Protein AF-A0A4C1VHJ2-F1 (afdb_monomer_lite)

Secondary structure (DSSP, 8-state):
-HHHHHHHHHHHHHHHHHHHHHHTT--GGGSPPHHHHHHHHHHHHHHTT------PPP----------------------

Sequence (80 aa):
MIFHASDLAVVQAYREYQVDNEALSIPKNKQLSLLHFRRRLAESLVLQNKISGKRGRPSGSSPTLQIVPRDQERHAQKLK

Organism: Eumeta variegata (NCBI:txid151549)

Structure (mmCIF, N/CA/C/O backbone):
data_AF-A0A4C1VHJ2-F1
#
_entry.id   AF-A0A4C1VHJ2-F1
#
loop_
_atom_site.group_PDB
_atom_site.id
_atom_site.type_symbol
_atom_site.label_atom_id
_atom_site.label_alt_id
_atom_site.label_comp_id
_atom_site.label_asym_id
_atom_site.label_entity_id
_atom_site.label_seq_id
_atom_site.pdbx_PDB_ins_code
_atom_site.Cartn_x
_atom_site.Cartn_y
_atom_site.Cartn_z
_atom_site.occupancy
_atom_site.B_iso_or_equiv
_atom_site.auth_seq_id
_atom_site.auth_comp_id
_atom_site.auth_asym_id
_atom_site.auth_atom_id
_atom_site.pdbx_PDB_model_num
ATOM 1 N N . MET A 1 1 ? -1.839 3.674 -22.256 1.00 76.88 1 MET A N 1
ATOM 2 C CA . MET A 1 1 ? -2.435 2.457 -21.657 1.00 76.88 1 MET A CA 1
ATOM 3 C C . MET A 1 1 ? -1.779 2.073 -20.335 1.00 76.88 1 MET A C 1
ATOM 5 O O . MET A 1 1 ? -2.499 1.960 -19.357 1.00 76.88 1 MET A O 1
ATOM 9 N N . ILE A 1 2 ? -0.447 1.941 -20.262 1.00 85.44 2 ILE A N 1
ATOM 10 C CA . ILE A 1 2 ? 0.253 1.452 -19.053 1.00 85.44 2 ILE A CA 1
ATOM 11 C C . ILE A 1 2 ? 0.021 2.340 -17.818 1.00 85.44 2 ILE A C 1
ATOM 13 O O . ILE A 1 2 ? -0.383 1.822 -16.787 1.00 85.44 2 ILE A O 1
ATOM 17 N N . PHE A 1 3 ? 0.188 3.663 -17.930 1.00 88.31 3 PHE A N 1
ATOM 18 C CA . PHE A 1 3 ? -0.032 4.578 -16.795 1.00 88.31 3 PHE A CA 1
ATOM 19 C C . PHE A 1 3 ? -1.479 4.570 -16.281 1.00 88.31 3 PHE A C 1
ATOM 21 O O . PHE A 1 3 ? -1.727 4.596 -15.082 1.00 88.31 3 PHE A O 1
ATOM 28 N N . HIS A 1 4 ? -2.445 4.463 -17.195 1.00 91.56 4 HIS A N 1
ATOM 29 C CA . HIS A 1 4 ? -3.854 4.368 -16.827 1.00 91.56 4 HIS A CA 1
ATOM 30 C C . HIS A 1 4 ? -4.158 3.051 -16.097 1.00 91.56 4 HIS A C 1
ATOM 32 O O . HIS A 1 4 ? -4.820 3.055 -15.064 1.00 91.56 4 HIS A O 1
ATOM 38 N N . ALA A 1 5 ? -3.619 1.931 -16.587 1.00 94.31 5 ALA A N 1
ATOM 39 C CA . ALA A 1 5 ? -3.758 0.636 -15.930 1.00 94.31 5 ALA A CA 1
ATOM 40 C C . ALA A 1 5 ? -3.087 0.615 -14.546 1.00 94.31 5 ALA A C 1
ATOM 42 O O . ALA A 1 5 ? -3.659 0.069 -13.605 1.00 94.31 5 ALA A O 1
ATOM 43 N N . SER A 1 6 ? -1.916 1.245 -14.391 1.00 91.75 6 SER A N 1
ATOM 44 C CA . SER A 1 6 ? -1.267 1.359 -13.082 1.00 91.75 6 SER A CA 1
ATOM 45 C C . SER A 1 6 ? -2.077 2.213 -12.112 1.00 91.75 6 SER A C 1
ATOM 47 O O . SER A 1 6 ? -2.226 1.823 -10.959 1.00 91.75 6 SER A O 1
ATOM 49 N N . ASP A 1 7 ? -2.651 3.331 -12.565 1.00 92.38 7 ASP A N 1
ATOM 50 C CA . ASP A 1 7 ? -3.500 4.167 -11.711 1.00 92.38 7 ASP A CA 1
ATOM 51 C C . ASP A 1 7 ? -4.732 3.399 -11.218 1.00 92.38 7 ASP A C 1
ATOM 53 O O . ASP A 1 7 ? -5.059 3.457 -10.030 1.00 92.38 7 ASP A O 1
ATOM 57 N N . LEU A 1 8 ? -5.376 2.629 -12.104 1.00 95.56 8 LEU A N 1
ATOM 58 C CA . LEU A 1 8 ? -6.498 1.762 -11.739 1.00 95.56 8 LEU A CA 1
ATOM 59 C C . LEU A 1 8 ? -6.080 0.681 -10.735 1.00 95.56 8 LEU A C 1
ATOM 61 O O . LEU A 1 8 ? -6.753 0.505 -9.722 1.00 95.56 8 LEU A O 1
ATOM 65 N N . ALA A 1 9 ? -4.950 0.008 -10.966 1.00 95.38 9 ALA A N 1
ATOM 66 C CA . ALA A 1 9 ? -4.438 -1.020 -10.061 1.00 95.38 9 ALA A CA 1
ATOM 67 C C . ALA A 1 9 ? -4.127 -0.462 -8.661 1.00 95.38 9 ALA A C 1
ATOM 69 O O . ALA A 1 9 ? -4.448 -1.088 -7.655 1.00 95.38 9 ALA A O 1
ATOM 70 N N . VAL A 1 10 ? -3.557 0.744 -8.578 1.00 95.69 10 VAL A N 1
ATOM 71 C CA . VAL A 1 10 ? -3.258 1.411 -7.302 1.00 95.69 10 VAL A CA 1
ATOM 72 C C . VAL A 1 10 ? -4.535 1.749 -6.531 1.00 95.69 10 VAL A C 1
ATOM 74 O O . VAL A 1 10 ? -4.579 1.588 -5.312 1.00 95.69 10 VAL A O 1
ATOM 77 N N . VAL A 1 11 ? -5.578 2.224 -7.217 1.00 96.06 11 VAL A N 1
ATOM 78 C CA . VAL A 1 11 ? -6.875 2.521 -6.585 1.00 96.06 11 VAL A CA 1
ATOM 79 C C . VAL A 1 11 ? -7.572 1.237 -6.134 1.00 96.06 11 VAL A C 1
ATOM 81 O O . VAL A 1 11 ? -8.135 1.207 -5.040 1.00 96.06 11 VAL A O 1
ATOM 84 N N . GLN A 1 12 ? -7.493 0.174 -6.934 1.00 97.31 12 GLN A N 1
ATOM 85 C CA . GLN A 1 12 ? -8.038 -1.135 -6.586 1.00 97.31 12 GLN A CA 1
ATOM 86 C C . GLN A 1 12 ? -7.346 -1.725 -5.348 1.00 97.31 12 GLN A C 1
ATOM 88 O O . GLN A 1 12 ? -8.017 -2.083 -4.385 1.00 97.31 12 GLN A O 1
ATOM 93 N N . ALA A 1 13 ? -6.012 -1.711 -5.303 1.00 97.44 13 ALA A N 1
ATOM 94 C CA . ALA A 1 13 ? -5.256 -2.152 -4.131 1.00 97.44 13 ALA A CA 1
ATOM 95 C C . ALA A 1 13 ? -5.581 -1.320 -2.876 1.00 97.44 13 ALA A C 1
ATOM 97 O O . ALA A 1 13 ? -5.587 -1.837 -1.761 1.00 97.44 13 ALA A O 1
ATOM 98 N N . TYR A 1 14 ? -5.883 -0.025 -3.034 1.00 97.75 14 TYR A N 1
ATOM 99 C CA . TYR A 1 14 ? -6.312 0.808 -1.910 1.00 97.75 14 TYR A CA 1
ATOM 100 C C . TYR A 1 14 ? -7.698 0.418 -1.379 1.00 97.7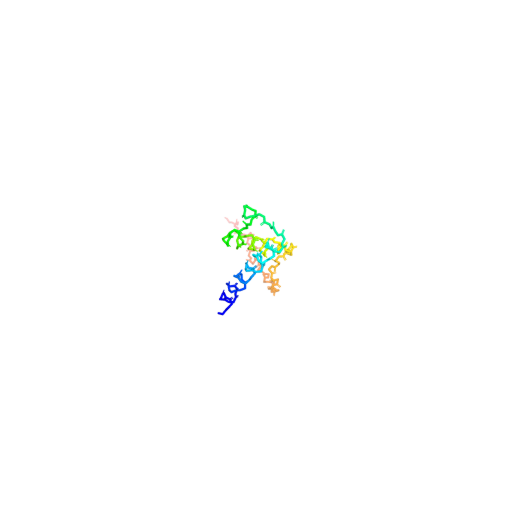5 14 TYR A C 1
ATOM 102 O O . TYR A 1 14 ? -7.910 0.442 -0.169 1.00 97.75 14 TYR A O 1
ATOM 110 N N . ARG A 1 15 ? -8.636 0.035 -2.255 1.00 97.81 15 ARG A N 1
ATOM 111 C CA . ARG A 1 15 ? -9.944 -0.504 -1.842 1.00 97.81 15 ARG A CA 1
ATOM 112 C C . ARG A 1 15 ? -9.782 -1.795 -1.048 1.00 97.81 15 ARG A C 1
ATOM 114 O O . ARG A 1 15 ? -10.387 -1.923 0.008 1.00 97.81 15 ARG A O 1
ATOM 121 N N . GLU A 1 16 ? -8.956 -2.715 -1.535 1.00 97.62 16 GLU A N 1
ATOM 122 C CA . GLU A 1 16 ? -8.656 -3.977 -0.845 1.00 97.62 16 GLU A CA 1
ATOM 123 C C . GLU A 1 16 ? -8.035 -3.713 0.530 1.00 97.62 16 GLU A C 1
ATOM 125 O O . GLU A 1 16 ? -8.534 -4.210 1.532 1.00 97.62 16 GLU A O 1
ATOM 130 N N . TYR A 1 17 ? -7.068 -2.793 0.611 1.00 97.62 17 TYR A N 1
ATOM 131 C CA . TYR A 1 17 ? -6.519 -2.326 1.886 1.00 97.62 17 TYR A CA 1
ATOM 132 C C . TYR A 1 17 ? -7.597 -1.810 2.855 1.00 97.62 17 TYR A C 1
ATOM 134 O O . TYR A 1 17 ? -7.522 -2.060 4.057 1.00 97.62 17 TYR A O 1
ATOM 142 N N . GLN A 1 18 ? -8.604 -1.076 2.369 1.00 96.75 18 GLN A N 1
ATOM 143 C CA . GLN A 1 18 ? -9.706 -0.602 3.213 1.00 96.75 18 GLN A CA 1
ATOM 144 C C . GLN A 1 18 ? -10.581 -1.751 3.723 1.00 96.75 18 GLN A C 1
ATOM 146 O O . GLN A 1 18 ? -10.905 -1.762 4.910 1.00 96.75 18 GLN A O 1
ATOM 151 N N . VAL A 1 19 ? -10.918 -2.709 2.856 1.00 97.62 19 VAL A N 1
ATOM 152 C CA . VAL A 1 19 ? -11.689 -3.908 3.222 1.00 97.62 19 VAL A CA 1
ATOM 153 C C . VAL A 1 19 ? -10.938 -4.732 4.269 1.00 97.62 19 VAL A C 1
ATOM 155 O O . VAL A 1 19 ? -11.519 -5.106 5.285 1.00 97.62 19 VAL A O 1
ATOM 158 N N . ASP A 1 20 ? -9.635 -4.935 4.088 1.00 97.38 20 ASP A N 1
ATOM 159 C CA . ASP A 1 20 ? -8.799 -5.669 5.042 1.00 97.38 20 ASP A CA 1
ATOM 160 C C . ASP A 1 20 ? -8.716 -4.957 6.397 1.00 97.38 20 ASP A C 1
ATOM 162 O O . ASP A 1 20 ? -8.795 -5.590 7.450 1.00 97.38 20 ASP A O 1
ATOM 166 N N . ASN A 1 21 ? -8.604 -3.625 6.402 1.00 96.75 21 ASN A N 1
ATOM 167 C CA . ASN A 1 21 ? -8.617 -2.856 7.647 1.00 96.75 21 ASN A CA 1
ATOM 168 C C . ASN A 1 21 ? -9.950 -2.976 8.391 1.00 96.75 21 ASN A C 1
ATOM 170 O O . ASN A 1 21 ? -9.951 -2.965 9.622 1.00 96.75 21 ASN A O 1
ATOM 174 N N . GLU A 1 22 ? -11.068 -3.050 7.669 1.00 95.69 22 GLU A N 1
ATOM 175 C CA . GLU A 1 22 ? -12.391 -3.265 8.254 1.00 95.69 22 GLU A CA 1
ATOM 176 C C . GLU A 1 22 ? -12.503 -4.679 8.835 1.00 95.69 22 GLU A C 1
ATOM 178 O O . GLU A 1 22 ? -12.856 -4.830 10.005 1.00 95.69 22 GLU A O 1
ATOM 183 N N . ALA A 1 23 ? -12.086 -5.696 8.075 1.00 97.06 23 ALA A N 1
ATOM 184 C CA . ALA A 1 23 ? -12.066 -7.089 8.517 1.00 97.06 23 ALA A CA 1
ATOM 185 C C . ALA A 1 23 ? -11.194 -7.300 9.770 1.00 97.06 23 ALA A C 1
ATOM 187 O O . ALA A 1 23 ? -11.550 -8.068 10.662 1.00 97.06 23 ALA A O 1
ATOM 188 N N . LEU A 1 24 ? -10.073 -6.580 9.870 1.00 96.56 24 LEU A N 1
ATOM 189 C CA . LEU A 1 24 ? -9.144 -6.636 11.003 1.00 96.56 24 LEU A CA 1
ATOM 190 C C . LEU A 1 24 ? -9.461 -5.619 12.113 1.00 96.56 24 LEU A C 1
ATOM 192 O O . LEU A 1 24 ? -8.705 -5.517 13.080 1.00 96.56 24 LEU A O 1
ATOM 196 N N . SER A 1 25 ? -10.557 -4.859 11.994 1.00 95.62 25 SER A N 1
ATOM 197 C CA . SER A 1 25 ? -10.963 -3.825 12.960 1.00 95.62 25 SER A CA 1
ATOM 198 C C . SER A 1 25 ? -9.848 -2.816 13.289 1.00 95.62 25 SER A C 1
ATOM 200 O O . SER A 1 25 ? -9.685 -2.384 14.433 1.00 95.62 25 SER A O 1
ATOM 202 N N . ILE A 1 26 ? -9.058 -2.423 12.283 1.00 95.69 26 ILE A N 1
ATOM 203 C CA . ILE A 1 26 ? -7.949 -1.482 12.456 1.00 95.69 26 ILE A CA 1
ATOM 204 C C . ILE A 1 26 ? -8.505 -0.078 12.744 1.00 95.69 26 ILE A C 1
ATOM 206 O O . ILE A 1 26 ? -9.257 0.466 11.929 1.00 95.69 26 ILE A O 1
ATOM 210 N N . PRO A 1 27 ? -8.103 0.571 13.852 1.00 94.19 27 PRO A N 1
ATOM 211 C CA . PRO A 1 27 ? -8.521 1.932 14.171 1.00 94.19 27 PRO A CA 1
ATOM 212 C C . PRO A 1 27 ? -8.183 2.938 13.059 1.00 94.19 27 PRO A C 1
ATOM 214 O O . PRO A 1 27 ? -7.071 2.938 12.533 1.00 94.19 27 PRO A O 1
ATOM 217 N N . LYS A 1 28 ? -9.111 3.853 12.735 1.00 90.31 28 LYS A N 1
ATOM 218 C CA . LYS A 1 28 ? -8.961 4.826 11.628 1.00 90.31 28 LYS A CA 1
ATOM 219 C C . LYS A 1 28 ? -7.715 5.712 11.731 1.00 90.31 28 LYS A C 1
ATOM 221 O O . LYS A 1 28 ? -7.161 6.100 10.713 1.00 90.31 28 LYS A O 1
ATOM 226 N N . ASN A 1 29 ? -7.248 6.006 12.944 1.00 92.19 29 ASN A N 1
ATOM 227 C CA . ASN A 1 29 ? -6.019 6.774 13.180 1.00 92.19 29 ASN A CA 1
ATOM 228 C C . ASN A 1 29 ? -4.736 6.027 12.770 1.00 92.19 29 ASN A C 1
ATOM 230 O O . ASN A 1 29 ? -3.694 6.656 12.613 1.00 92.19 29 ASN A O 1
ATOM 234 N N . LYS A 1 30 ? -4.803 4.701 12.615 1.00 93.38 30 LYS A N 1
ATOM 235 C CA . LYS A 1 30 ? -3.703 3.855 12.137 1.00 93.38 30 LYS A CA 1
ATOM 236 C C . LYS A 1 30 ? -3.823 3.514 10.650 1.00 93.38 30 LYS A C 1
ATOM 238 O O . LYS A 1 30 ? -2.901 2.924 10.093 1.00 93.38 30 LYS A O 1
ATOM 243 N N . GLN A 1 31 ? -4.937 3.867 10.011 1.00 95.56 31 GLN A N 1
ATOM 244 C CA . GLN A 1 31 ? -5.145 3.637 8.587 1.00 95.56 31 GLN A CA 1
ATOM 245 C C . GLN A 1 31 ? -4.461 4.730 7.761 1.00 95.56 31 GLN A C 1
ATOM 247 O O . GLN A 1 31 ? -4.430 5.904 8.133 1.00 95.56 31 GLN A O 1
ATOM 252 N N . LEU A 1 32 ? -3.923 4.350 6.607 1.00 95.69 32 LEU A N 1
ATOM 253 C CA . LEU A 1 32 ? -3.285 5.277 5.684 1.00 95.69 32 LEU A CA 1
ATOM 254 C C . LEU A 1 32 ? -4.334 5.962 4.801 1.00 95.69 32 LEU A C 1
ATOM 256 O O . LEU A 1 32 ? -5.203 5.316 4.207 1.00 95.69 32 LEU A O 1
ATOM 260 N N . SER A 1 33 ? -4.208 7.280 4.638 1.00 95.56 33 SER A N 1
ATOM 261 C CA . SER A 1 33 ? -4.924 7.984 3.570 1.00 95.56 33 SER A CA 1
ATOM 262 C C . SER A 1 33 ? -4.360 7.593 2.200 1.00 95.56 33 SER A C 1
ATOM 264 O O . SER A 1 33 ? -3.204 7.177 2.100 1.00 95.56 33 SER A O 1
ATOM 266 N N . LEU A 1 34 ? -5.145 7.758 1.128 1.00 94.44 34 LEU A N 1
ATOM 267 C CA . LEU A 1 34 ? -4.751 7.362 -0.233 1.00 94.44 34 LEU A CA 1
ATOM 268 C C . LEU A 1 34 ? -3.372 7.908 -0.643 1.00 94.44 34 LEU A C 1
ATOM 270 O O . LEU A 1 34 ? -2.574 7.194 -1.245 1.00 94.44 34 LEU A O 1
ATOM 274 N N . LEU A 1 35 ? -3.065 9.158 -0.286 1.00 95.62 35 LEU A N 1
ATOM 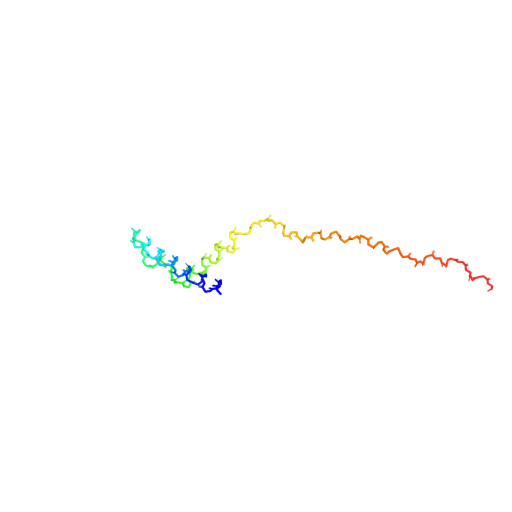275 C CA . LEU A 1 35 ? -1.769 9.771 -0.584 1.00 95.62 35 LEU A CA 1
ATOM 276 C C . LEU A 1 35 ? -0.612 9.040 0.119 1.00 95.62 35 LEU A C 1
ATOM 278 O O . LEU A 1 35 ? 0.401 8.732 -0.509 1.00 95.62 35 LEU A O 1
ATOM 282 N N . HIS A 1 36 ? -0.772 8.727 1.408 1.00 96.19 36 HIS A N 1
ATOM 283 C CA . HIS A 1 36 ? 0.243 8.013 2.185 1.00 96.19 36 HIS A CA 1
ATOM 284 C C . HIS A 1 36 ? 0.371 6.554 1.749 1.00 96.19 36 HIS A C 1
ATOM 286 O O . HIS A 1 36 ? 1.483 6.037 1.677 1.00 96.19 36 HIS A O 1
ATOM 292 N N . PHE A 1 37 ? -0.742 5.912 1.390 1.00 96.69 37 PHE A N 1
ATOM 293 C CA . PHE A 1 37 ? -0.742 4.578 0.802 1.00 96.69 37 PHE A CA 1
ATOM 294 C C . PHE A 1 37 ? 0.059 4.548 -0.505 1.00 96.69 37 PHE A C 1
ATOM 296 O O . PHE A 1 37 ? 0.970 3.737 -0.642 1.00 96.69 37 PHE A O 1
ATOM 303 N N . ARG A 1 38 ? -0.197 5.486 -1.430 1.00 94.62 38 ARG A N 1
ATOM 304 C CA . ARG A 1 38 ? 0.554 5.608 -2.693 1.00 94.62 38 ARG A CA 1
ATOM 305 C C . ARG A 1 38 ? 2.045 5.797 -2.459 1.00 94.62 38 ARG A C 1
ATOM 307 O O . ARG A 1 38 ? 2.855 5.136 -3.104 1.00 94.62 38 ARG A O 1
ATOM 314 N N . ARG A 1 39 ? 2.409 6.666 -1.513 1.00 94.31 39 ARG A N 1
ATOM 315 C CA . ARG A 1 39 ? 3.806 6.861 -1.117 1.00 94.31 39 ARG A CA 1
ATOM 316 C C . ARG A 1 39 ? 4.424 5.558 -0.610 1.00 94.31 39 ARG A C 1
ATOM 318 O O . ARG A 1 39 ? 5.491 5.178 -1.080 1.00 94.31 39 ARG A O 1
ATOM 325 N N . ARG A 1 40 ? 3.752 4.855 0.305 1.00 94.69 40 ARG A N 1
ATOM 326 C CA . ARG A 1 40 ? 4.252 3.602 0.888 1.00 94.69 40 ARG A CA 1
ATOM 327 C C . ARG A 1 40 ? 4.379 2.486 -0.148 1.00 94.69 40 ARG A C 1
ATOM 329 O O . ARG A 1 40 ? 5.337 1.716 -0.114 1.00 94.69 40 ARG A O 1
ATOM 336 N N . LEU A 1 41 ? 3.438 2.424 -1.083 1.00 92.75 41 LEU A N 1
ATOM 337 C CA . LEU A 1 41 ? 3.459 1.499 -2.207 1.00 92.75 41 LEU A CA 1
ATOM 338 C C . LEU A 1 41 ? 4.644 1.790 -3.135 1.00 92.75 41 LEU A C 1
ATOM 340 O O . LEU A 1 41 ? 5.383 0.874 -3.481 1.00 92.75 41 LEU A O 1
ATOM 344 N N . ALA A 1 42 ? 4.879 3.060 -3.476 1.00 91.31 42 ALA A N 1
ATOM 345 C CA . ALA A 1 42 ? 6.030 3.471 -4.275 1.00 91.31 42 ALA A CA 1
ATOM 346 C C . ALA A 1 42 ? 7.358 3.158 -3.570 1.00 91.31 42 ALA A C 1
ATOM 348 O O . ALA A 1 42 ? 8.257 2.600 -4.191 1.00 91.31 42 ALA A O 1
ATOM 349 N N . GLU A 1 43 ? 7.474 3.452 -2.271 1.00 91.19 43 GLU A N 1
ATOM 350 C CA . GLU A 1 43 ? 8.641 3.072 -1.463 1.00 91.19 43 GLU A CA 1
ATOM 351 C C . GLU A 1 43 ? 8.880 1.559 -1.524 1.00 91.19 43 GLU A C 1
ATOM 353 O O . GLU A 1 43 ? 10.006 1.124 -1.749 1.00 91.19 43 GLU A O 1
ATOM 358 N N . SER A 1 44 ? 7.826 0.755 -1.389 1.00 89.81 44 SER A N 1
ATOM 359 C CA . SER A 1 44 ? 7.941 -0.705 -1.397 1.00 89.81 44 SER A CA 1
ATOM 360 C C . SER A 1 44 ? 8.363 -1.223 -2.776 1.00 89.81 44 SER A C 1
ATOM 362 O O . SER A 1 44 ? 9.355 -1.932 -2.889 1.00 89.81 44 SER A O 1
ATOM 364 N N . LEU A 1 45 ? 7.705 -0.786 -3.852 1.00 86.81 45 LEU A N 1
ATOM 365 C CA . LEU A 1 45 ? 7.999 -1.250 -5.213 1.00 86.81 45 LEU A CA 1
ATOM 366 C C . LEU A 1 45 ? 9.354 -0.758 -5.751 1.00 86.81 45 LEU A C 1
ATOM 368 O O . LEU A 1 45 ? 10.040 -1.496 -6.458 1.00 86.81 45 LEU A O 1
ATOM 372 N N . VAL A 1 46 ? 9.746 0.480 -5.435 1.00 82.50 46 VAL A N 1
ATOM 373 C CA . VAL A 1 46 ? 10.958 1.114 -5.982 1.00 82.50 46 VAL A CA 1
ATOM 374 C C . VAL A 1 46 ? 12.190 0.824 -5.124 1.00 82.50 46 VAL A C 1
ATOM 376 O O . VAL A 1 46 ? 13.277 0.628 -5.667 1.00 82.50 46 VAL A O 1
ATOM 379 N N . LEU A 1 47 ? 12.058 0.797 -3.791 1.00 69.62 47 LEU A N 1
ATOM 380 C CA . LEU A 1 47 ? 13.209 0.657 -2.891 1.00 69.62 47 LEU A CA 1
ATOM 381 C C . LEU A 1 47 ? 13.485 -0.790 -2.476 1.00 69.62 47 LEU A C 1
ATOM 383 O O . LEU A 1 47 ? 14.645 -1.094 -2.202 1.00 69.62 47 LEU A O 1
ATOM 387 N N . GLN A 1 48 ? 12.489 -1.688 -2.460 1.00 64.38 48 GLN A N 1
ATOM 388 C CA . GLN A 1 48 ? 12.747 -3.106 -2.156 1.00 64.38 48 GLN A CA 1
ATOM 389 C C . GLN A 1 48 ? 13.420 -3.830 -3.329 1.00 64.38 48 GLN A C 1
ATOM 391 O O . GLN A 1 48 ? 14.239 -4.715 -3.111 1.00 64.38 48 GLN A O 1
ATOM 396 N N . ASN A 1 49 ? 13.180 -3.381 -4.566 1.00 57.78 49 ASN A N 1
ATOM 397 C CA . ASN A 1 49 ? 13.842 -3.885 -5.773 1.00 57.78 49 ASN A CA 1
ATOM 398 C C . ASN A 1 49 ? 15.197 -3.227 -6.062 1.00 57.78 49 ASN A C 1
ATOM 400 O O . ASN A 1 49 ? 15.687 -3.282 -7.193 1.00 57.78 49 ASN A O 1
ATOM 404 N N . LYS A 1 50 ? 15.881 -2.692 -5.041 1.00 59.62 50 LYS A N 1
ATOM 405 C CA . LYS A 1 50 ? 17.345 -2.587 -5.090 1.00 59.62 50 LYS A CA 1
ATOM 406 C C . LYS A 1 50 ? 17.939 -3.995 -5.026 1.00 59.62 50 LYS A C 1
ATOM 408 O O . LYS A 1 50 ? 18.651 -4.349 -4.093 1.00 59.62 50 LYS A O 1
ATOM 413 N N . ILE A 1 51 ? 17.661 -4.800 -6.050 1.00 59.34 51 ILE A N 1
ATOM 414 C CA . ILE A 1 51 ? 18.530 -5.891 -6.443 1.00 59.34 51 ILE A CA 1
ATOM 415 C C . ILE A 1 51 ? 19.877 -5.205 -6.619 1.00 59.34 51 ILE A C 1
ATOM 417 O O . ILE A 1 51 ? 20.051 -4.375 -7.514 1.00 59.34 51 ILE A O 1
ATOM 421 N N . SER A 1 52 ? 20.805 -5.489 -5.712 1.00 57.59 52 SER A N 1
ATOM 422 C CA . SER A 1 52 ? 22.212 -5.113 -5.816 1.00 57.59 52 SER A CA 1
ATOM 423 C C . SER A 1 52 ? 22.852 -5.895 -6.972 1.00 57.59 52 SER A C 1
ATOM 425 O O . SER A 1 52 ? 23.811 -6.638 -6.819 1.00 57.59 52 SER A O 1
ATOM 427 N N . GLY A 1 53 ? 22.260 -5.811 -8.158 1.00 57.12 53 GLY A N 1
ATOM 428 C CA . GLY A 1 53 ? 22.867 -6.210 -9.401 1.00 57.12 53 GLY A CA 1
ATOM 429 C C . GLY A 1 53 ? 23.566 -4.967 -9.890 1.00 57.12 53 GLY A C 1
ATOM 430 O O . GLY A 1 53 ? 22.905 -3.982 -10.223 1.00 57.12 53 GLY A O 1
ATOM 431 N N . LYS A 1 54 ? 24.901 -4.990 -9.91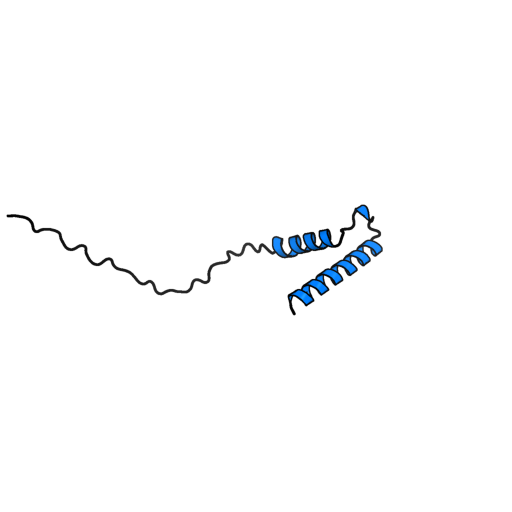4 1.00 57.84 54 LYS A N 1
ATOM 432 C CA . LYS A 1 54 ? 25.677 -4.049 -10.719 1.00 57.84 54 LYS A CA 1
ATOM 433 C C . LYS A 1 54 ? 24.977 -3.984 -12.070 1.00 57.84 54 LYS A C 1
ATOM 435 O O . LYS A 1 54 ? 25.005 -4.958 -12.819 1.00 57.84 54 LYS A O 1
ATOM 440 N N . ARG A 1 55 ? 24.304 -2.869 -12.355 1.00 58.88 55 ARG A N 1
ATOM 441 C CA . ARG A 1 55 ? 23.764 -2.578 -13.676 1.00 58.88 55 ARG A CA 1
ATOM 442 C C . ARG A 1 55 ? 24.986 -2.320 -14.542 1.00 58.88 55 ARG A C 1
ATOM 444 O O . ARG A 1 55 ? 25.400 -1.184 -14.745 1.00 58.88 55 ARG A O 1
ATOM 451 N N . GLY A 1 56 ? 25.650 -3.410 -14.916 1.00 63.50 56 GLY A N 1
ATOM 452 C CA . GLY A 1 56 ? 26.738 -3.398 -15.858 1.00 63.50 56 GLY A CA 1
ATOM 453 C C . GLY A 1 56 ? 26.181 -2.767 -17.114 1.00 63.50 56 GLY A C 1
ATOM 454 O O . GLY A 1 56 ? 25.158 -3.205 -17.645 1.00 63.50 56 GLY A O 1
ATOM 455 N N . ARG A 1 57 ? 26.832 -1.697 -17.559 1.00 64.44 57 ARG A N 1
ATOM 456 C CA . ARG A 1 57 ? 26.747 -1.272 -18.949 1.00 64.44 57 ARG A CA 1
ATOM 457 C C . ARG A 1 57 ? 26.960 -2.541 -19.786 1.00 64.44 57 ARG A C 1
ATOM 459 O O . ARG A 1 57 ? 27.913 -3.257 -19.474 1.00 64.44 57 ARG A O 1
ATOM 466 N N . PRO A 1 58 ? 26.111 -2.869 -20.775 1.00 60.50 58 PRO A N 1
ATOM 467 C CA . PRO A 1 58 ? 26.457 -3.943 -21.690 1.00 60.50 58 PRO A CA 1
ATOM 468 C C . PRO A 1 58 ? 27.850 -3.614 -22.222 1.00 60.50 58 PRO A C 1
ATOM 470 O O . PRO A 1 58 ? 28.057 -2.535 -22.787 1.00 60.50 58 PRO A O 1
ATOM 473 N N . SER A 1 59 ? 28.822 -4.482 -21.940 1.00 57.91 59 SER A N 1
ATOM 474 C CA . SER A 1 59 ? 30.131 -4.412 -22.569 1.00 57.91 59 SER A CA 1
ATOM 475 C C . SER A 1 59 ? 29.888 -4.713 -24.036 1.00 57.91 59 SER A C 1
ATOM 477 O O . SER A 1 59 ? 29.944 -5.860 -24.465 1.00 57.91 59 SER A O 1
ATOM 479 N N . GLY A 1 60 ? 29.544 -3.679 -24.803 1.00 49.84 60 GLY A N 1
ATOM 480 C CA . GLY A 1 60 ? 29.776 -3.705 -26.229 1.00 49.84 60 GLY A CA 1
ATOM 481 C C . GLY A 1 60 ? 31.259 -3.991 -26.377 1.00 49.84 60 GLY A C 1
ATOM 482 O O . GLY A 1 60 ? 32.088 -3.210 -25.909 1.00 49.84 60 GLY A O 1
ATOM 483 N N . SER A 1 61 ? 31.587 -5.151 -26.929 1.00 58.28 61 SER A N 1
ATOM 484 C CA . SER A 1 61 ? 32.921 -5.443 -27.419 1.00 58.28 61 SER A CA 1
ATOM 485 C C . SER A 1 61 ? 33.214 -4.453 -28.544 1.00 58.28 61 SER A C 1
ATOM 487 O O . SER A 1 61 ? 32.987 -4.740 -29.717 1.00 58.28 61 SER A O 1
ATOM 489 N N . SER A 1 62 ? 33.651 -3.250 -28.188 1.00 56.75 62 SER A N 1
ATOM 490 C CA . SER A 1 62 ? 34.318 -2.369 -29.131 1.00 56.75 62 SER A CA 1
ATOM 491 C C . SER A 1 62 ? 35.677 -3.008 -29.403 1.00 56.75 62 SER A C 1
ATOM 493 O O . SER A 1 62 ? 36.420 -3.228 -28.442 1.00 56.75 62 SER A O 1
ATOM 495 N N . PRO A 1 63 ? 36.023 -3.348 -30.656 1.00 51.34 63 PRO A N 1
ATOM 496 C CA . PRO A 1 63 ? 37.379 -3.763 -30.956 1.00 51.34 63 PRO A CA 1
ATOM 497 C C . PRO A 1 63 ? 38.302 -2.619 -30.542 1.00 51.34 63 PRO A C 1
ATOM 499 O O . PRO A 1 63 ? 38.096 -1.464 -30.917 1.00 51.34 63 PRO A O 1
ATOM 502 N N . THR A 1 64 ? 39.276 -2.949 -29.701 1.00 46.50 64 THR A N 1
ATOM 503 C CA . THR A 1 64 ? 40.360 -2.069 -29.285 1.00 46.50 64 THR A CA 1
ATOM 504 C C . THR A 1 64 ? 41.013 -1.469 -30.528 1.00 46.50 64 THR A C 1
ATOM 506 O O . THR A 1 64 ? 41.829 -2.119 -31.178 1.00 46.50 64 THR A O 1
ATOM 509 N N . LEU A 1 65 ? 40.673 -0.226 -30.870 1.00 51.19 65 LEU A N 1
ATOM 510 C CA . LEU A 1 65 ? 41.512 0.57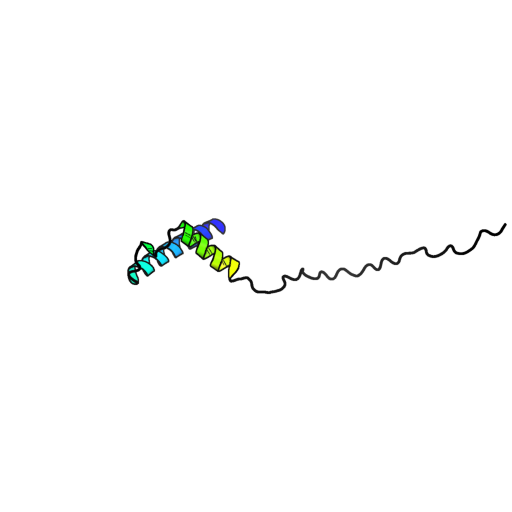4 -31.750 1.00 51.19 65 LEU A CA 1
ATOM 511 C C . LEU A 1 65 ? 42.738 0.956 -30.926 1.00 51.19 65 LEU A C 1
ATOM 513 O O . LEU A 1 65 ? 42.704 1.892 -30.129 1.00 51.19 65 LEU A O 1
ATOM 517 N N . GLN A 1 66 ? 43.805 0.172 -31.075 1.00 49.47 66 GLN A N 1
ATOM 518 C CA . GLN A 1 66 ? 45.129 0.568 -30.621 1.00 49.47 66 GLN A CA 1
ATOM 519 C C . GLN A 1 66 ? 45.549 1.798 -31.424 1.00 49.47 66 GLN A C 1
ATOM 521 O O . GLN A 1 66 ? 46.034 1.693 -32.548 1.00 49.47 66 GLN A O 1
ATOM 526 N N . ILE A 1 67 ? 45.332 2.979 -30.851 1.00 56.09 67 ILE A N 1
ATOM 527 C CA . ILE A 1 67 ? 45.982 4.197 -31.317 1.00 56.09 67 ILE A CA 1
ATOM 528 C C . ILE A 1 67 ? 47.428 4.088 -30.840 1.00 56.09 67 ILE A C 1
ATOM 530 O O . ILE A 1 67 ? 47.752 4.432 -29.707 1.00 56.09 67 ILE A O 1
ATOM 534 N N . VAL A 1 68 ? 48.280 3.532 -31.698 1.00 57.62 68 VAL A N 1
ATOM 535 C CA . VAL A 1 68 ? 49.733 3.647 -31.584 1.00 57.62 68 VAL A CA 1
ATOM 536 C C . VAL A 1 68 ? 50.078 5.123 -31.812 1.00 57.62 68 VAL A C 1
ATOM 538 O O . VAL A 1 68 ? 49.770 5.636 -32.891 1.00 57.62 68 VAL A O 1
ATOM 541 N N . PRO A 1 69 ? 50.705 5.834 -30.858 1.00 45.38 69 PRO A N 1
ATOM 542 C CA . PRO A 1 69 ? 51.277 7.141 -31.139 1.00 45.38 69 PRO A CA 1
ATOM 543 C C . PRO A 1 69 ? 52.487 6.935 -32.057 1.00 45.38 69 PRO A C 1
ATOM 545 O O . PRO A 1 69 ? 53.546 6.479 -31.629 1.00 45.38 69 PRO A O 1
ATOM 548 N N . ARG A 1 70 ? 52.304 7.207 -33.350 1.00 55.84 70 ARG A N 1
ATOM 549 C CA . ARG A 1 70 ? 53.409 7.420 -34.286 1.00 55.84 70 ARG A CA 1
ATOM 550 C C . ARG A 1 70 ? 53.973 8.806 -33.990 1.00 55.84 70 ARG A C 1
ATOM 552 O O . ARG A 1 70 ? 53.200 9.757 -33.959 1.00 55.84 70 ARG A O 1
ATOM 559 N N . ASP A 1 71 ? 55.280 8.847 -33.742 1.00 49.47 71 ASP A N 1
ATOM 560 C CA . ASP A 1 71 ? 56.202 9.995 -33.833 1.00 49.47 71 ASP A CA 1
ATOM 561 C C . ASP A 1 71 ? 57.044 10.184 -32.564 1.00 49.47 71 ASP A C 1
ATOM 563 O O . ASP A 1 71 ? 57.049 11.226 -31.913 1.00 49.47 71 ASP A O 1
ATOM 567 N N . GLN A 1 72 ? 57.837 9.156 -32.253 1.00 48.84 72 GLN A N 1
ATOM 568 C CA . GLN A 1 72 ? 59.080 9.312 -31.502 1.00 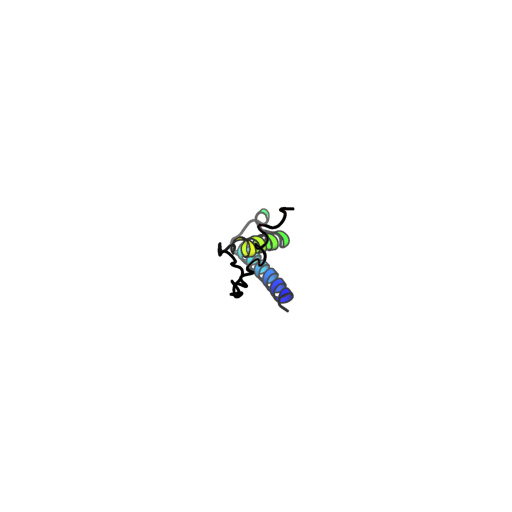48.84 72 GLN A CA 1
ATOM 569 C C . GLN A 1 72 ? 60.263 8.977 -32.412 1.00 48.84 72 GLN A C 1
ATOM 571 O O . GLN A 1 72 ? 61.051 8.078 -32.155 1.00 48.84 72 GLN A O 1
ATOM 576 N N . GLU A 1 73 ? 60.386 9.731 -33.499 1.00 50.97 73 GLU A N 1
ATOM 577 C CA . GLU A 1 73 ? 61.622 9.835 -34.265 1.00 50.97 73 GLU A CA 1
ATOM 578 C C . GLU A 1 73 ? 61.877 11.310 -34.520 1.00 50.97 73 GLU A C 1
ATOM 580 O O . GLU A 1 73 ? 61.310 11.877 -35.443 1.00 50.97 73 GLU A O 1
ATOM 585 N N . ARG A 1 74 ? 62.693 11.937 -33.666 1.00 48.44 74 ARG A N 1
ATOM 586 C CA . ARG A 1 74 ? 63.637 13.018 -34.014 1.00 48.44 74 ARG A CA 1
ATOM 587 C C . ARG A 1 74 ? 64.581 13.257 -32.838 1.00 48.44 74 ARG A C 1
ATOM 589 O O . ARG A 1 74 ? 64.643 14.339 -32.262 1.00 48.44 74 ARG A O 1
ATOM 596 N N . HIS A 1 75 ? 65.349 12.223 -32.499 1.00 47.28 75 HIS A N 1
ATOM 597 C CA . HIS A 1 75 ? 66.664 12.458 -31.916 1.00 47.28 75 HIS A CA 1
ATOM 598 C C . HIS A 1 75 ? 67.640 12.829 -33.036 1.00 47.28 75 HIS A C 1
ATOM 600 O O . HIS A 1 75 ? 67.619 12.239 -34.111 1.00 47.28 75 HIS A O 1
ATOM 606 N N . ALA A 1 76 ? 68.520 13.774 -32.714 1.00 50.97 76 ALA A N 1
ATOM 607 C CA . ALA A 1 76 ? 69.776 14.057 -33.397 1.00 50.97 76 ALA A CA 1
ATOM 608 C C . ALA A 1 76 ? 69.681 14.636 -34.818 1.00 50.97 76 ALA A C 1
ATOM 610 O O . ALA A 1 76 ? 69.777 13.922 -35.809 1.00 50.97 76 ALA A O 1
ATOM 611 N N . GLN A 1 77 ? 69.633 15.970 -34.897 1.00 49.38 77 GLN A N 1
ATOM 612 C CA . GLN A 1 77 ? 70.486 16.733 -35.819 1.00 49.38 77 GLN A CA 1
ATOM 613 C C . GLN A 1 77 ? 70.408 18.233 -35.503 1.00 49.38 77 GLN A C 1
ATOM 615 O O . GLN A 1 77 ? 69.600 18.972 -36.059 1.00 49.38 77 GLN A O 1
ATOM 620 N N . LYS A 1 78 ? 71.285 18.698 -34.611 1.00 43.88 78 LYS A N 1
ATOM 621 C CA . LYS A 1 78 ? 71.810 20.064 -34.696 1.00 43.88 78 LYS A CA 1
ATOM 622 C C . LYS A 1 78 ? 73.233 20.092 -34.146 1.00 43.88 78 LYS A C 1
ATOM 624 O O . LYS A 1 78 ? 73.466 20.409 -32.988 1.00 43.88 78 LYS A O 1
ATOM 629 N N . LEU A 1 79 ? 74.164 19.692 -35.007 1.00 44.12 79 LEU A N 1
ATOM 630 C CA . LEU A 1 79 ? 75.579 20.018 -34.898 1.00 44.12 79 LEU A CA 1
ATOM 631 C C . LEU A 1 79 ? 75.952 20.730 -36.202 1.00 44.12 79 LEU A C 1
ATOM 633 O O . LEU A 1 79 ? 76.043 20.070 -37.235 1.00 44.12 79 LEU A O 1
ATOM 637 N N . LYS A 1 80 ? 76.068 22.057 -36.151 1.00 41.53 80 LYS A N 1
ATOM 638 C CA . LYS A 1 80 ? 76.918 22.907 -36.995 1.00 41.53 80 LYS A CA 1
ATOM 639 C C . LYS A 1 80 ? 77.17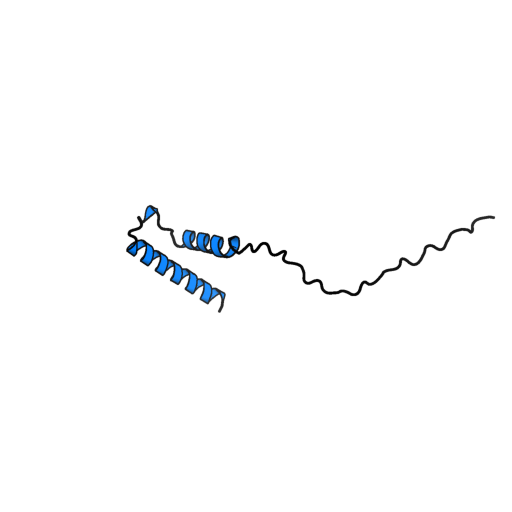0 24.193 -36.225 1.00 41.53 80 LYS A C 1
ATOM 641 O O . LYS A 1 80 ? 76.169 24.735 -35.704 1.00 41.53 80 LYS A O 1
#

Radius of gyration: 30.95 Å; chains: 1; bounding box: 89×30×51 Å

Foldseek 3Di:
DVVVVVVVVLVVVVVVLVVVCVVVVPDPVPDDDSVRSVVVVCCCVPVVPPPVDPPDDPPPPDPDPPPDDPDPPDDDDDDD

pLDDT: mean 76.97, std 20.33, range [41.53, 97.81]